Protein AF-A0A939UN28-F1 (afdb_monomer_lite)

Sequence (131 aa):
MAGTIFKRMLNIFKSSKRTSPESLKAAQESMLNIINAFATLDQKAKNLSEKFPTQEAQIHAAFEAVKKIEPSVSARAGKFEQALQLQITKTSSCIDKLLVTGDGKALDEDLKLLERYIRVRAKADTEEGDE

Foldseek 3Di:
DVVVLVVVLVVVVPPDPDDDPVLQVVLVVLLVVLLVLLVVLLVLLVVCCPPNVVLSVLSVVLSVLSVPFDRDSDPVSVVLSVVLSVLSVQLSVLSVVCVVPVDCPSNVVSSVVNVVSSVVRSVVVVPVPDD

Structure (mmCIF, N/CA/C/O backbone):
data_AF-A0A939UN28-F1
#
_entry.id   AF-A0A939UN28-F1
#
loop_
_atom_site.group_PDB
_atom_site.id
_atom_site.type_symbol
_atom_site.label_atom_id
_atom_site.label_alt_id
_atom_site.label_comp_id
_atom_site.label_asym_id
_atom_site.label_entity_id
_atom_site.label_seq_id
_atom_site.pdbx_PDB_ins_code
_atom_site.Cartn_x
_atom_site.Cartn_y
_atom_site.Cartn_z
_atom_site.occupancy
_atom_site.B_iso_or_equiv
_atom_site.auth_seq_id
_atom_site.auth_comp_id
_atom_site.auth_asym_id
_atom_site.auth_atom_id
_atom_site.pdbx_PDB_model_num
ATOM 1 N N . MET A 1 1 ? 18.953 -5.928 8.160 1.00 43.72 1 MET A N 1
ATOM 2 C CA . MET A 1 1 ? 18.209 -6.615 7.075 1.00 43.72 1 MET A CA 1
ATOM 3 C C . MET A 1 1 ? 18.234 -5.879 5.718 1.00 43.72 1 MET A C 1
ATOM 5 O O . MET A 1 1 ? 17.530 -6.296 4.813 1.00 43.72 1 MET A O 1
ATOM 9 N N . ALA A 1 2 ? 19.087 -4.863 5.504 1.00 41.56 2 ALA A N 1
ATOM 10 C CA . ALA A 1 2 ? 19.201 -4.157 4.213 1.00 41.56 2 ALA A CA 1
ATOM 11 C C . ALA A 1 2 ? 20.019 -4.910 3.133 1.00 41.56 2 ALA A C 1
ATOM 13 O O . ALA A 1 2 ? 19.917 -4.612 1.946 1.00 41.56 2 ALA A O 1
ATOM 14 N N . GLY A 1 3 ? 20.821 -5.910 3.525 1.00 36.16 3 GLY A N 1
ATOM 15 C CA . GLY A 1 3 ? 21.761 -6.593 2.624 1.00 36.16 3 GLY A CA 1
ATOM 16 C C . GLY A 1 3 ? 21.126 -7.529 1.589 1.00 36.16 3 GLY A C 1
ATOM 17 O O . GLY A 1 3 ? 21.737 -7.800 0.558 1.00 36.16 3 GLY A O 1
ATOM 18 N N . THR A 1 4 ? 19.906 -8.015 1.826 1.00 49.25 4 THR A N 1
ATOM 19 C CA . THR A 1 4 ? 19.246 -8.987 0.934 1.00 49.25 4 THR A CA 1
ATOM 20 C C . THR A 1 4 ? 18.629 -8.315 -0.294 1.00 49.25 4 THR A C 1
ATOM 22 O O . THR A 1 4 ? 18.662 -8.878 -1.386 1.00 49.25 4 THR A O 1
ATOM 25 N N . ILE A 1 5 ? 18.140 -7.081 -0.131 1.00 50.09 5 ILE A N 1
ATOM 26 C CA . ILE A 1 5 ? 17.546 -6.265 -1.202 1.00 50.09 5 ILE A CA 1
ATOM 27 C C . ILE A 1 5 ? 18.635 -5.836 -2.196 1.00 50.09 5 ILE A C 1
ATOM 29 O O . ILE A 1 5 ? 18.485 -6.012 -3.403 1.00 50.09 5 ILE A O 1
ATOM 33 N N . PHE A 1 6 ? 19.788 -5.387 -1.686 1.00 47.53 6 PHE A N 1
ATOM 34 C CA . PHE A 1 6 ? 20.927 -4.975 -2.513 1.00 47.53 6 PHE A CA 1
ATOM 35 C C . PHE A 1 6 ? 21.520 -6.138 -3.329 1.00 47.53 6 PHE A C 1
ATOM 37 O O . PHE A 1 6 ? 21.897 -5.972 -4.488 1.00 47.53 6 PHE A O 1
ATOM 44 N N . LYS A 1 7 ? 21.547 -7.352 -2.756 1.00 49.34 7 LYS A N 1
ATOM 45 C CA . LYS A 1 7 ? 22.025 -8.559 -3.453 1.00 49.34 7 LYS A CA 1
ATOM 46 C C . LYS A 1 7 ? 21.115 -8.992 -4.605 1.00 49.34 7 LYS A C 1
ATOM 48 O O . LYS A 1 7 ? 21.632 -9.447 -5.621 1.00 49.34 7 LYS A O 1
ATOM 53 N N . ARG A 1 8 ? 19.790 -8.841 -4.475 1.00 54.53 8 ARG A N 1
ATOM 54 C CA . ARG A 1 8 ? 18.853 -9.113 -5.581 1.00 54.53 8 ARG A CA 1
ATOM 55 C C . ARG A 1 8 ? 18.985 -8.089 -6.704 1.00 54.53 8 ARG A C 1
ATOM 57 O O . ARG A 1 8 ? 19.053 -8.483 -7.863 1.00 54.53 8 ARG A O 1
ATOM 64 N N . MET A 1 9 ? 19.149 -6.808 -6.364 1.00 48.34 9 MET A N 1
ATOM 65 C CA . MET A 1 9 ? 19.356 -5.745 -7.356 1.00 48.34 9 MET A CA 1
ATOM 66 C C . MET A 1 9 ? 20.590 -5.968 -8.238 1.00 48.34 9 MET A C 1
ATOM 68 O O . MET A 1 9 ? 20.551 -5.684 -9.434 1.00 48.34 9 MET A O 1
ATOM 72 N N . LEU A 1 10 ? 21.671 -6.524 -7.682 1.00 53.66 10 LEU A N 1
ATOM 73 C CA . LEU A 1 10 ? 22.886 -6.795 -8.454 1.00 53.66 10 LEU A CA 1
ATOM 74 C C . LEU A 1 10 ? 22.703 -7.906 -9.505 1.00 53.66 10 LEU A C 1
ATOM 76 O O . LEU A 1 10 ? 23.393 -7.900 -10.524 1.00 53.66 10 LEU A O 1
ATOM 80 N N . ASN A 1 11 ? 21.780 -8.848 -9.279 1.00 52.50 11 ASN A N 1
ATOM 81 C CA . ASN A 1 11 ? 21.505 -9.930 -10.229 1.00 52.50 11 ASN A CA 1
ATOM 82 C C . ASN A 1 11 ? 20.674 -9.458 -11.431 1.00 52.50 11 ASN A C 1
ATOM 84 O O . ASN A 1 11 ? 20.914 -9.929 -12.540 1.00 52.50 11 ASN A O 1
ATOM 88 N N . ILE A 1 12 ? 19.787 -8.475 -11.246 1.00 52.66 12 ILE A N 1
ATOM 89 C CA . ILE A 1 12 ? 19.009 -7.848 -12.333 1.00 52.66 12 ILE A CA 1
ATOM 90 C C . ILE A 1 12 ? 19.934 -7.084 -13.300 1.00 52.66 12 ILE A C 1
ATOM 92 O O . ILE A 1 12 ? 19.708 -7.051 -14.508 1.00 52.66 12 ILE A O 1
ATOM 96 N N . PHE A 1 13 ? 21.051 -6.546 -12.794 1.00 49.81 13 PHE A N 1
ATOM 97 C CA . PHE A 1 13 ? 22.055 -5.847 -13.605 1.00 49.81 13 PHE A CA 1
ATOM 98 C C . PHE A 1 13 ? 22.711 -6.738 -14.676 1.00 49.81 13 PHE A C 1
ATOM 100 O O . PHE A 1 13 ? 23.265 -6.225 -15.646 1.00 49.81 13 PHE A O 1
ATOM 107 N N . LYS A 1 14 ? 22.663 -8.069 -14.517 1.00 48.38 14 LYS A N 1
ATOM 108 C CA . LYS A 1 14 ? 23.290 -9.017 -15.450 1.00 48.38 14 LYS A CA 1
ATOM 109 C C . LYS A 1 14 ? 22.370 -9.491 -16.579 1.00 48.38 14 LYS A C 1
ATOM 111 O O . LYS A 1 14 ? 22.892 -10.036 -17.549 1.00 48.38 14 LYS A O 1
ATOM 116 N N . SER A 1 15 ? 21.050 -9.302 -16.489 1.00 46.47 15 SER A N 1
ATOM 117 C CA . SER A 1 15 ? 20.100 -9.902 -17.442 1.00 46.47 15 SER A CA 1
ATOM 118 C C . SER A 1 15 ? 19.559 -8.955 -18.519 1.00 46.47 15 SER A C 1
ATOM 120 O O . SER A 1 15 ? 19.114 -9.440 -19.556 1.00 46.47 15 SER A O 1
ATOM 122 N N . SER A 1 16 ? 19.625 -7.628 -18.359 1.00 45.66 16 SER A N 1
ATOM 123 C CA . SER A 1 16 ? 18.924 -6.728 -19.288 1.00 45.66 16 SER A CA 1
ATOM 124 C C . SER A 1 16 ? 19.836 -6.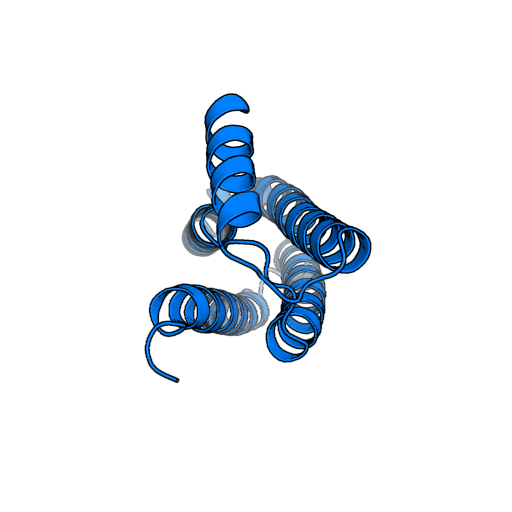062 -20.326 1.00 45.66 16 SER A C 1
ATOM 126 O O . SER A 1 16 ? 20.512 -5.070 -20.062 1.00 45.66 16 SER A O 1
ATOM 128 N N . LYS A 1 17 ? 19.813 -6.584 -21.558 1.00 48.91 17 LYS A N 1
ATOM 129 C CA . LYS A 1 17 ? 20.541 -6.055 -22.730 1.00 48.91 17 LYS A CA 1
ATOM 130 C C . LYS A 1 17 ? 19.964 -4.753 -23.325 1.00 48.91 17 LYS A C 1
ATOM 132 O O . LYS A 1 17 ? 20.464 -4.319 -24.361 1.00 48.91 17 LYS A O 1
ATOM 137 N N . ARG A 1 18 ? 18.930 -4.121 -22.744 1.00 52.59 18 ARG A N 1
ATOM 138 C CA . ARG A 1 18 ? 18.253 -2.957 -23.373 1.00 52.59 18 ARG A CA 1
ATOM 139 C C . ARG A 1 18 ? 17.737 -1.840 -22.455 1.00 52.59 18 ARG A C 1
ATOM 141 O O . ARG A 1 18 ? 17.176 -0.882 -22.976 1.00 52.59 18 ARG A O 1
ATOM 148 N N . THR A 1 19 ? 17.940 -1.890 -21.140 1.00 59.16 19 THR A N 1
ATOM 149 C CA . THR A 1 19 ? 17.517 -0.789 -20.250 1.00 59.16 19 THR A CA 1
ATOM 150 C C . THR A 1 19 ? 18.649 0.158 -19.903 1.00 59.16 19 THR A C 1
ATOM 152 O O . THR A 1 19 ? 19.716 -0.280 -19.475 1.00 59.16 19 THR A O 1
ATOM 155 N N . SER A 1 20 ? 18.407 1.465 -20.036 1.00 75.44 20 SER A N 1
ATOM 156 C CA . SER A 1 20 ? 19.369 2.468 -19.583 1.00 75.44 20 SER A CA 1
ATOM 157 C C . SER A 1 20 ? 19.502 2.417 -18.051 1.00 75.44 20 SER A C 1
ATOM 159 O O . SER A 1 20 ? 18.501 2.190 -17.359 1.00 75.44 20 SER A O 1
ATOM 161 N N . PRO A 1 21 ? 20.697 2.671 -17.493 1.00 79.62 21 PRO A N 1
ATOM 162 C CA . PRO A 1 21 ? 20.891 2.764 -16.044 1.00 79.62 21 PRO A CA 1
ATOM 163 C C . PRO A 1 21 ? 19.935 3.758 -15.366 1.00 79.62 21 PRO A C 1
ATOM 165 O O . PRO A 1 21 ? 19.494 3.528 -14.244 1.00 79.62 21 PRO A O 1
ATOM 168 N N . GLU A 1 22 ? 19.571 4.836 -16.066 1.00 82.94 22 GLU A N 1
ATOM 169 C CA . GLU A 1 22 ? 18.632 5.853 -15.581 1.00 82.94 22 GLU A CA 1
ATOM 170 C C . GLU A 1 22 ? 17.208 5.311 -15.421 1.00 82.94 22 GLU A C 1
ATOM 172 O O . GLU A 1 22 ? 16.573 5.558 -14.399 1.00 82.94 22 GLU A O 1
ATOM 177 N N . SER A 1 23 ? 16.720 4.522 -16.386 1.00 82.31 23 SER A N 1
ATOM 178 C CA . SER A 1 23 ? 15.382 3.916 -16.310 1.00 82.31 23 SER A CA 1
ATOM 179 C C . SER A 1 23 ? 15.261 2.920 -15.152 1.00 82.31 23 SER A C 1
ATOM 181 O O . SER A 1 23 ? 14.260 2.918 -14.437 1.00 82.31 23 SER A O 1
ATOM 183 N N . LEU A 1 24 ? 16.313 2.130 -14.909 1.00 84.50 24 LEU A N 1
ATOM 184 C CA . LEU A 1 24 ? 16.386 1.220 -13.764 1.00 84.50 24 LEU A CA 1
ATOM 185 C C . LEU A 1 24 ? 16.390 1.990 -12.445 1.00 84.50 24 LEU A C 1
ATOM 187 O O . LEU A 1 24 ? 15.664 1.626 -11.523 1.00 84.50 24 LEU A O 1
ATOM 191 N N . LYS A 1 25 ? 17.168 3.074 -12.361 1.00 87.12 25 LYS A N 1
ATOM 192 C CA . LYS A 1 25 ? 17.204 3.928 -11.171 1.00 87.12 25 LYS A CA 1
ATOM 193 C C . LYS A 1 25 ? 15.832 4.543 -10.879 1.00 87.12 25 LYS A C 1
ATOM 195 O O . LYS A 1 25 ? 15.377 4.480 -9.743 1.00 87.12 25 LYS A O 1
ATOM 200 N N . ALA A 1 26 ? 15.147 5.056 -11.900 1.00 88.38 26 ALA A N 1
ATOM 201 C CA . ALA A 1 26 ? 13.807 5.619 -11.749 1.00 88.38 26 ALA A CA 1
ATOM 202 C C . ALA A 1 26 ? 12.788 4.575 -11.253 1.00 88.38 26 ALA A C 1
ATOM 204 O O . ALA A 1 26 ? 12.005 4.864 -10.349 1.00 88.38 26 ALA A O 1
ATOM 205 N N . ALA A 1 27 ? 12.829 3.347 -11.782 1.00 87.62 27 ALA A N 1
ATOM 206 C CA . ALA A 1 27 ? 11.981 2.255 -11.301 1.00 87.62 27 ALA A CA 1
ATOM 207 C C . ALA A 1 27 ? 12.275 1.899 -9.831 1.00 87.62 27 ALA A C 1
ATOM 209 O O . ALA A 1 27 ? 11.358 1.689 -9.038 1.00 87.62 27 ALA A O 1
ATOM 210 N N . GLN A 1 28 ? 13.552 1.871 -9.437 1.00 88.75 28 GLN A N 1
ATOM 211 C CA . GLN A 1 28 ? 13.946 1.622 -8.046 1.00 88.75 28 GLN A CA 1
ATOM 212 C C . GLN A 1 28 ? 13.449 2.718 -7.099 1.00 88.75 28 GLN A C 1
ATOM 214 O O . GLN A 1 28 ? 12.919 2.410 -6.032 1.00 88.75 28 GLN A O 1
ATOM 219 N N . GLU A 1 29 ? 13.601 3.985 -7.486 1.00 90.00 29 GLU A N 1
ATOM 220 C CA . GLU A 1 29 ? 13.115 5.130 -6.711 1.00 90.00 29 GLU A CA 1
ATOM 221 C C . GLU A 1 29 ? 11.589 5.108 -6.577 1.00 90.00 29 GLU A C 1
ATOM 223 O O . GLU A 1 29 ? 11.064 5.303 -5.480 1.00 90.00 29 GLU A O 1
ATOM 228 N N . SER A 1 30 ? 10.877 4.798 -7.663 1.00 90.81 30 SER A N 1
ATOM 229 C CA . SER A 1 30 ? 9.421 4.635 -7.661 1.00 90.81 30 SER A CA 1
ATOM 230 C C . SER A 1 30 ? 8.976 3.553 -6.672 1.00 90.81 30 SER A C 1
ATOM 232 O O . SER A 1 30 ? 8.164 3.813 -5.778 1.00 90.81 30 SER A O 1
ATOM 234 N N . MET A 1 31 ? 9.586 2.366 -6.734 1.00 91.50 31 MET A N 1
ATOM 235 C CA . MET A 1 31 ? 9.255 1.275 -5.819 1.00 91.50 31 MET A CA 1
ATOM 236 C C . MET A 1 31 ? 9.594 1.613 -4.358 1.00 91.50 31 MET A C 1
ATOM 238 O O . MET A 1 31 ? 8.824 1.299 -3.448 1.00 91.50 31 MET A O 1
ATOM 242 N N . LEU A 1 32 ? 10.713 2.301 -4.114 1.00 91.50 32 LEU A N 1
ATOM 243 C CA . LEU A 1 32 ? 11.081 2.760 -2.774 1.00 91.50 32 LEU A CA 1
ATOM 244 C C . LEU A 1 32 ? 10.054 3.755 -2.216 1.00 91.50 32 LEU A C 1
ATOM 246 O O . LEU A 1 32 ? 9.681 3.664 -1.045 1.00 91.50 32 LEU A O 1
ATOM 250 N N . ASN A 1 33 ? 9.550 4.665 -3.050 1.00 93.12 33 ASN A N 1
ATOM 251 C CA . ASN A 1 33 ? 8.508 5.611 -2.658 1.00 93.12 33 ASN A CA 1
ATOM 252 C C . ASN A 1 33 ? 7.203 4.901 -2.278 1.00 93.12 33 ASN A C 1
ATOM 254 O O . ASN A 1 33 ? 6.578 5.273 -1.284 1.00 93.12 33 ASN A O 1
ATOM 258 N N . ILE A 1 34 ? 6.821 3.849 -3.005 1.00 93.25 34 ILE A N 1
ATOM 259 C CA . ILE A 1 34 ? 5.658 3.016 -2.668 1.00 93.25 34 ILE A CA 1
ATOM 260 C C . ILE A 1 34 ? 5.860 2.316 -1.323 1.00 93.25 34 ILE A C 1
ATOM 262 O O . ILE A 1 34 ? 4.967 2.353 -0.476 1.00 93.25 34 ILE A O 1
ATOM 266 N N . ILE A 1 35 ? 7.034 1.716 -1.098 1.00 92.62 35 ILE A N 1
ATOM 267 C CA . ILE A 1 35 ? 7.369 1.056 0.174 1.00 92.62 35 ILE A CA 1
ATOM 268 C C . ILE A 1 35 ? 7.278 2.052 1.334 1.00 92.62 35 ILE A C 1
ATOM 270 O O . ILE A 1 35 ? 6.675 1.740 2.360 1.00 92.62 35 ILE A O 1
ATOM 274 N N . ASN A 1 36 ? 7.823 3.259 1.167 1.00 91.62 36 ASN A N 1
ATOM 275 C CA . ASN A 1 36 ? 7.762 4.307 2.185 1.00 91.62 36 ASN A CA 1
ATOM 276 C C . ASN A 1 36 ? 6.320 4.769 2.446 1.00 91.62 36 ASN A C 1
ATOM 278 O O . ASN A 1 36 ? 5.924 4.909 3.602 1.00 91.62 36 ASN A O 1
ATOM 282 N N . ALA A 1 37 ? 5.514 4.947 1.395 1.00 93.62 37 ALA A N 1
ATOM 283 C CA . ALA A 1 37 ? 4.107 5.320 1.527 1.00 93.62 37 ALA A CA 1
ATOM 284 C C . ALA A 1 37 ? 3.300 4.250 2.285 1.00 93.62 37 ALA A C 1
ATOM 286 O O . ALA A 1 37 ? 2.505 4.585 3.166 1.00 93.62 37 ALA A O 1
ATOM 287 N N . PHE A 1 38 ? 3.546 2.966 2.005 1.00 94.50 38 PHE A N 1
ATOM 288 C CA . PHE A 1 38 ? 2.951 1.869 2.768 1.00 94.50 38 PHE A CA 1
ATOM 289 C C . PHE A 1 38 ? 3.436 1.820 4.211 1.00 94.50 38 PHE A C 1
ATOM 291 O O . PHE A 1 38 ? 2.623 1.583 5.095 1.00 94.50 38 PHE A O 1
ATOM 298 N N . ALA A 1 39 ? 4.720 2.067 4.475 1.00 92.19 39 ALA A N 1
ATOM 299 C CA . ALA A 1 39 ? 5.227 2.106 5.843 1.00 92.19 39 ALA A CA 1
ATOM 300 C C . ALA A 1 39 ? 4.512 3.192 6.664 1.00 92.19 39 ALA A C 1
ATOM 302 O O . ALA A 1 39 ? 4.129 2.953 7.806 1.00 92.19 39 ALA A O 1
ATOM 303 N N . THR A 1 40 ? 4.266 4.369 6.079 1.00 94.44 40 THR A N 1
ATOM 304 C CA . THR A 1 40 ? 3.455 5.411 6.723 1.00 94.44 40 THR A CA 1
ATOM 305 C C . THR A 1 40 ? 2.008 4.962 6.939 1.00 94.44 40 THR A C 1
ATOM 307 O O . THR A 1 40 ? 1.460 5.193 8.018 1.00 94.44 40 THR A O 1
ATOM 310 N N . LEU A 1 41 ? 1.392 4.305 5.948 1.00 94.19 41 LEU A N 1
ATOM 311 C CA . LEU A 1 41 ? 0.033 3.768 6.065 1.00 94.19 41 LEU A CA 1
ATOM 312 C C . LEU A 1 41 ? -0.076 2.715 7.181 1.00 94.19 41 LEU A C 1
ATOM 314 O O . LEU A 1 41 ? -1.002 2.779 7.982 1.00 94.19 41 LEU A O 1
ATOM 318 N N . ASP A 1 42 ? 0.883 1.795 7.265 1.00 93.56 42 ASP A N 1
ATOM 319 C CA . ASP A 1 42 ? 0.970 0.738 8.280 1.00 93.56 42 ASP A CA 1
ATOM 320 C C . ASP A 1 42 ? 1.119 1.324 9.689 1.00 93.56 42 ASP A C 1
ATOM 322 O O . ASP A 1 42 ? 0.365 0.972 10.594 1.00 93.56 42 ASP A O 1
ATOM 326 N N . GLN A 1 43 ? 2.002 2.313 9.877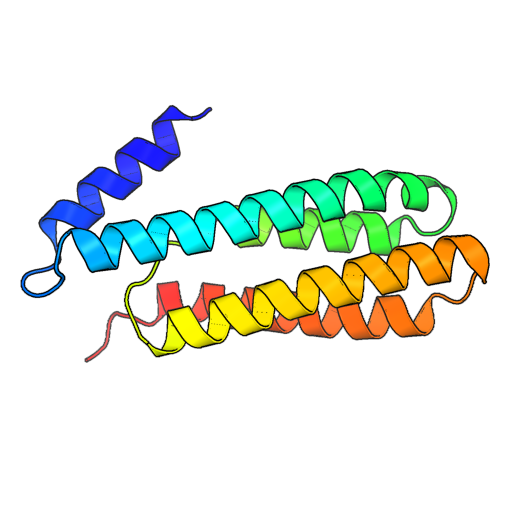 1.00 91.38 43 GLN A N 1
ATOM 327 C CA . GLN A 1 43 ? 2.110 3.003 11.169 1.00 91.38 43 GLN A CA 1
ATOM 328 C C . GLN A 1 43 ? 0.804 3.691 11.565 1.00 91.38 43 GLN A C 1
ATOM 330 O O . GLN A 1 43 ? 0.413 3.647 12.728 1.00 91.38 43 GLN A O 1
ATOM 335 N N . LYS A 1 44 ? 0.114 4.306 10.604 1.00 92.38 44 LYS A N 1
ATOM 336 C CA . LYS A 1 44 ? -1.181 4.941 10.848 1.00 92.38 44 LYS A CA 1
ATOM 337 C C . LYS A 1 44 ? -2.256 3.917 11.214 1.00 92.38 44 LYS A C 1
ATOM 339 O O . LYS A 1 44 ? -3.066 4.175 12.103 1.00 92.38 44 LYS A O 1
ATOM 344 N N . ALA A 1 45 ? -2.239 2.757 10.562 1.00 93.75 45 ALA A N 1
ATOM 345 C CA . ALA A 1 45 ? -3.165 1.663 10.812 1.00 93.75 45 ALA A CA 1
ATOM 346 C C . ALA A 1 45 ? -3.033 1.081 12.224 1.00 93.75 45 ALA A C 1
ATOM 348 O O . ALA A 1 45 ? -4.013 0.571 12.746 1.00 93.75 45 ALA A O 1
ATOM 349 N N . LYS A 1 46 ? -1.893 1.234 12.908 1.00 92.44 46 LYS A N 1
ATOM 350 C CA . LYS A 1 46 ? -1.762 0.811 14.317 1.00 92.44 46 LYS A CA 1
ATOM 351 C C . LYS A 1 46 ? -2.769 1.481 15.249 1.00 92.44 46 LYS A C 1
ATOM 353 O O . LYS A 1 46 ? -3.190 0.870 16.228 1.00 92.44 46 LYS A O 1
ATOM 358 N N . ASN A 1 47 ? -3.222 2.690 14.914 1.00 90.31 47 ASN A N 1
ATOM 359 C CA . ASN A 1 47 ? -4.279 3.386 15.656 1.00 90.31 47 ASN A CA 1
ATOM 360 C C . ASN A 1 47 ? -5.660 2.719 15.500 1.00 90.31 47 ASN A C 1
ATOM 362 O O . ASN A 1 47 ? -6.597 3.068 16.213 1.00 90.31 47 ASN A O 1
ATOM 366 N N . LEU A 1 48 ? -5.798 1.773 14.568 1.00 90.12 48 LEU A N 1
ATOM 367 C CA . LEU A 1 48 ? -7.000 0.973 14.352 1.00 90.12 48 LEU A CA 1
ATOM 368 C C . LEU A 1 48 ? -7.029 -0.305 15.200 1.00 90.12 48 LEU A C 1
ATOM 370 O O . LEU A 1 48 ? -8.095 -0.899 15.318 1.00 90.12 48 LEU A O 1
ATOM 374 N N . SER A 1 49 ? -5.908 -0.717 15.799 1.00 85.56 49 SER A N 1
ATOM 375 C CA . SER A 1 49 ? -5.731 -2.036 16.435 1.00 85.56 49 SER A CA 1
ATOM 376 C C . SER A 1 49 ? -6.814 -2.417 17.455 1.00 85.56 49 SER A C 1
ATOM 378 O O . SER A 1 49 ? -7.229 -3.572 17.493 1.00 85.56 49 SER A O 1
ATOM 380 N N . GLU A 1 50 ? -7.331 -1.469 18.241 1.00 84.88 50 GLU A N 1
ATOM 381 C CA . GLU A 1 50 ? -8.368 -1.759 19.244 1.00 84.88 50 GLU A CA 1
ATOM 382 C C . GLU A 1 50 ? -9.779 -1.912 18.655 1.00 84.88 50 GLU A C 1
ATOM 384 O O . GLU A 1 50 ? -10.556 -2.748 19.113 1.00 84.88 50 GLU A O 1
ATOM 389 N N . LYS A 1 51 ? -10.141 -1.092 17.659 1.00 87.25 51 LYS A N 1
ATOM 390 C CA . LYS A 1 51 ? -11.527 -0.990 17.154 1.00 87.25 51 LYS A CA 1
ATOM 391 C C . LYS A 1 51 ? -11.745 -1.685 15.813 1.00 87.25 51 LYS A C 1
ATOM 393 O O . LYS A 1 51 ? -12.852 -2.126 15.523 1.00 87.25 51 LYS A O 1
ATOM 398 N N . PHE A 1 52 ? -10.697 -1.776 15.004 1.00 91.50 52 PHE A N 1
ATOM 399 C CA . PHE A 1 52 ? -10.716 -2.282 13.634 1.00 91.50 52 PHE A CA 1
ATOM 400 C C . PHE A 1 52 ? -9.476 -3.164 13.363 1.00 91.50 52 PHE A C 1
ATOM 402 O O . PHE A 1 52 ? -8.705 -2.892 12.438 1.00 91.50 52 PHE A O 1
ATOM 409 N N . PRO A 1 53 ? -9.257 -4.233 14.160 1.00 92.75 53 PRO A N 1
ATOM 410 C CA . PRO A 1 53 ? -8.067 -5.086 14.052 1.00 92.75 53 PRO A CA 1
ATOM 411 C C . PRO A 1 53 ? -7.971 -5.808 12.702 1.00 92.75 53 PRO A C 1
ATOM 413 O O . PRO A 1 53 ? -6.883 -6.072 12.203 1.00 92.75 53 PRO A O 1
ATOM 416 N N . THR A 1 54 ? -9.110 -6.108 12.071 1.00 93.38 54 THR A N 1
ATOM 417 C CA . THR A 1 54 ? -9.130 -6.766 10.757 1.00 93.38 54 THR A CA 1
ATOM 418 C C . THR A 1 54 ? -8.532 -5.864 9.678 1.00 93.38 54 THR A C 1
ATOM 420 O O . THR A 1 54 ? -7.735 -6.322 8.863 1.00 93.38 54 THR A O 1
ATOM 423 N N . GLN A 1 55 ? -8.891 -4.580 9.680 1.00 94.06 55 GLN A N 1
ATOM 424 C CA . GLN A 1 55 ? -8.383 -3.597 8.728 1.00 94.06 55 GLN A CA 1
ATOM 425 C C . GLN A 1 55 ? -6.890 -3.327 8.952 1.00 94.06 55 GLN A C 1
ATOM 427 O O . GLN A 1 55 ? -6.137 -3.230 7.985 1.00 94.06 55 GLN A O 1
ATOM 432 N N . GLU A 1 56 ? -6.447 -3.270 10.211 1.00 94.69 56 GLU A N 1
ATOM 433 C CA . GLU A 1 56 ? -5.025 -3.163 10.564 1.00 94.69 56 GLU A CA 1
ATOM 434 C C . GLU A 1 56 ? -4.218 -4.349 10.018 1.00 94.69 56 GLU A C 1
ATOM 436 O O . GLU A 1 56 ? -3.267 -4.149 9.259 1.00 94.69 56 GLU A O 1
ATOM 441 N N . ALA A 1 57 ? -4.670 -5.579 10.274 1.00 94.06 57 ALA A N 1
ATOM 442 C CA . ALA A 1 57 ? -4.032 -6.784 9.751 1.00 94.06 57 ALA A CA 1
ATOM 443 C C . ALA A 1 57 ? -3.997 -6.829 8.210 1.00 94.06 57 ALA A C 1
ATOM 445 O O . ALA A 1 57 ? -3.004 -7.264 7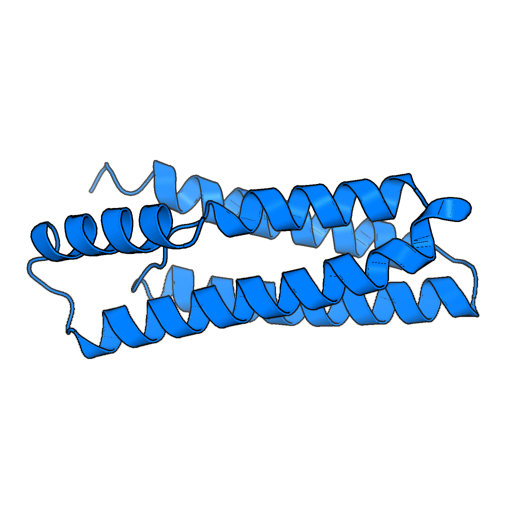.623 1.00 94.06 57 ALA A O 1
ATOM 446 N N . GLN A 1 58 ? -5.055 -6.364 7.533 1.00 95.00 58 GLN A N 1
ATOM 447 C CA . GLN A 1 58 ? -5.099 -6.286 6.067 1.00 95.00 58 GLN A CA 1
ATOM 448 C C . GLN A 1 58 ? -4.077 -5.292 5.505 1.00 95.00 58 GLN A C 1
ATOM 450 O O . GLN A 1 58 ? -3.387 -5.608 4.534 1.00 95.00 58 GLN A O 1
ATOM 455 N N . ILE A 1 59 ? -3.949 -4.113 6.120 1.00 95.44 59 ILE A N 1
ATOM 456 C CA . ILE A 1 59 ? -2.953 -3.106 5.726 1.00 95.44 59 ILE A CA 1
ATOM 457 C C . ILE A 1 59 ? -1.541 -3.651 5.937 1.00 95.44 59 ILE A C 1
ATOM 459 O O . ILE A 1 59 ? -0.691 -3.521 5.051 1.00 95.44 59 ILE A O 1
ATOM 463 N N . HIS A 1 60 ? -1.309 -4.321 7.065 1.00 95.00 60 HIS A N 1
ATOM 464 C CA . HIS A 1 60 ? -0.021 -4.932 7.355 1.00 95.00 60 HIS A CA 1
ATOM 465 C C . HIS A 1 60 ? 0.341 -6.019 6.331 1.00 95.00 60 HIS A C 1
ATOM 467 O O . HIS A 1 60 ? 1.431 -6.018 5.755 1.00 95.00 60 HIS A O 1
ATOM 473 N N . ALA A 1 61 ? -0.601 -6.913 6.014 1.00 94.12 61 ALA A N 1
ATOM 474 C CA . ALA A 1 61 ? -0.407 -7.943 4.994 1.00 94.12 61 ALA A CA 1
ATOM 475 C C . ALA A 1 61 ? -0.135 -7.344 3.601 1.00 94.12 61 ALA A C 1
ATOM 477 O O . ALA A 1 61 ? 0.725 -7.840 2.866 1.00 94.12 61 ALA A O 1
ATOM 478 N N . ALA A 1 62 ? -0.827 -6.255 3.250 1.00 93.62 62 ALA A N 1
ATOM 479 C CA . ALA A 1 62 ? -0.589 -5.506 2.021 1.00 93.62 62 ALA A CA 1
ATOM 480 C C . ALA A 1 62 ? 0.841 -4.937 1.969 1.00 93.62 62 ALA A C 1
ATOM 482 O O . ALA A 1 62 ? 1.527 -5.089 0.955 1.00 93.62 62 ALA A O 1
ATOM 483 N N . PHE A 1 63 ? 1.334 -4.364 3.071 1.00 93.56 63 PHE A N 1
ATOM 484 C CA . PHE A 1 63 ? 2.714 -3.886 3.165 1.00 93.56 63 PHE A CA 1
ATOM 485 C C . PHE A 1 63 ? 3.740 -5.019 2.999 1.00 93.56 63 PHE A C 1
ATOM 487 O O . PHE A 1 63 ? 4.692 -4.891 2.222 1.00 93.56 63 PHE A O 1
ATOM 494 N N . GLU A 1 64 ? 3.533 -6.159 3.664 1.00 92.25 64 GLU A N 1
ATOM 495 C CA . GLU A 1 64 ? 4.402 -7.336 3.526 1.00 92.25 64 GLU A CA 1
ATOM 496 C C . GLU A 1 64 ? 4.448 -7.881 2.094 1.00 92.25 64 GLU A C 1
ATOM 498 O O . GLU A 1 64 ? 5.496 -8.348 1.637 1.00 92.25 64 GLU A O 1
ATOM 503 N N . ALA A 1 65 ? 3.331 -7.820 1.369 1.00 90.88 65 ALA A N 1
ATOM 504 C CA . ALA A 1 65 ? 3.268 -8.226 -0.029 1.00 90.88 65 ALA A CA 1
ATOM 505 C C . ALA A 1 65 ? 4.008 -7.241 -0.949 1.00 90.88 65 ALA A C 1
ATOM 507 O O . ALA A 1 65 ? 4.771 -7.669 -1.814 1.00 90.88 65 ALA A O 1
ATOM 508 N N . VAL A 1 66 ? 3.861 -5.933 -0.729 1.00 90.56 66 VAL A N 1
ATOM 509 C CA . VAL 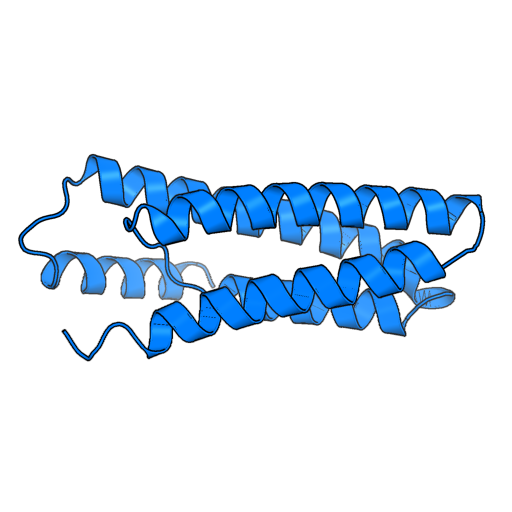A 1 66 ? 4.512 -4.893 -1.545 1.00 90.56 66 VAL A CA 1
ATOM 510 C C . VAL A 1 66 ? 6.029 -4.939 -1.453 1.00 90.56 66 VAL A C 1
ATOM 512 O O . VAL A 1 66 ? 6.702 -4.781 -2.466 1.00 90.56 66 VAL A O 1
ATOM 515 N N . LYS A 1 67 ? 6.592 -5.242 -0.279 1.00 88.88 67 LYS A N 1
ATOM 516 C CA . LYS A 1 67 ? 8.049 -5.402 -0.114 1.00 88.88 67 LYS A CA 1
ATOM 517 C C . LYS A 1 67 ? 8.658 -6.522 -0.967 1.00 88.88 67 LYS A C 1
ATOM 519 O O . LYS A 1 67 ? 9.880 -6.590 -1.084 1.00 88.88 67 LYS A O 1
ATOM 524 N N . LYS A 1 68 ? 7.834 -7.428 -1.500 1.00 89.19 68 LYS A N 1
ATOM 525 C CA . LYS A 1 68 ? 8.272 -8.559 -2.330 1.00 89.19 68 LYS A CA 1
ATOM 526 C C . LYS A 1 68 ? 8.236 -8.249 -3.828 1.00 89.19 68 LYS A C 1
ATOM 528 O O . LYS A 1 68 ? 8.778 -9.048 -4.582 1.00 89.19 68 LYS A O 1
ATOM 533 N N . ILE A 1 69 ? 7.609 -7.141 -4.233 1.00 87.12 69 ILE A N 1
ATOM 534 C CA . ILE A 1 69 ? 7.509 -6.709 -5.633 1.00 87.12 69 ILE A CA 1
ATOM 535 C C . ILE A 1 69 ? 8.867 -6.172 -6.086 1.00 87.12 69 ILE A C 1
ATOM 537 O O . ILE A 1 69 ? 9.488 -5.370 -5.379 1.00 87.12 69 ILE A O 1
ATOM 541 N N . GLU A 1 70 ? 9.324 -6.606 -7.259 1.00 85.88 70 GLU A N 1
ATOM 542 C CA . GLU A 1 70 ? 10.590 -6.135 -7.821 1.00 85.88 70 GLU A CA 1
ATOM 543 C C . GLU A 1 70 ? 10.372 -4.878 -8.683 1.00 85.88 70 GLU A C 1
ATOM 545 O O . GLU A 1 70 ? 9.358 -4.769 -9.379 1.00 85.88 70 GLU A O 1
ATOM 550 N N . PRO A 1 71 ? 11.291 -3.893 -8.653 1.00 85.69 71 PRO A N 1
ATOM 551 C CA . PRO A 1 71 ? 11.198 -2.728 -9.526 1.00 85.69 71 PRO A CA 1
ATOM 552 C C . PRO A 1 71 ? 11.184 -3.145 -10.998 1.00 85.69 71 PRO A C 1
ATOM 554 O O . PRO A 1 71 ? 12.041 -3.915 -11.428 1.00 85.69 71 PRO A O 1
ATOM 557 N N . SER A 1 72 ? 10.260 -2.589 -11.783 1.00 85.00 72 SER A N 1
ATOM 558 C CA . SER A 1 72 ? 10.164 -2.859 -13.220 1.00 85.00 72 SER A CA 1
ATOM 559 C C . SER A 1 72 ? 10.212 -1.560 -14.012 1.00 85.00 72 SER A C 1
AT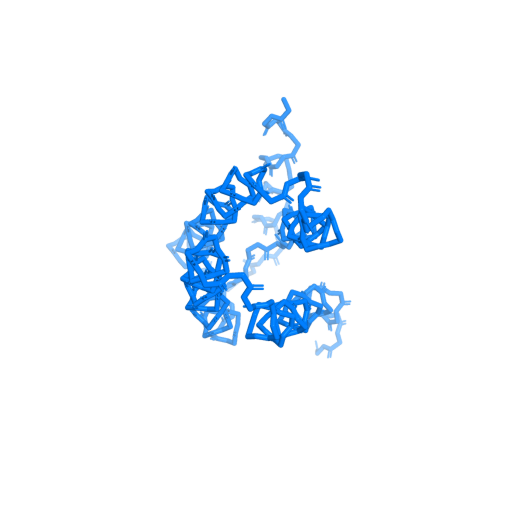OM 561 O O . SER A 1 72 ? 9.610 -0.549 -13.664 1.00 85.00 72 SER A O 1
ATOM 563 N N . VAL A 1 73 ? 10.953 -1.604 -15.111 1.00 84.69 73 VAL A N 1
ATOM 564 C CA . VAL A 1 73 ? 11.141 -0.497 -16.061 1.00 84.69 73 VAL A CA 1
ATOM 565 C C . VAL A 1 73 ? 10.068 -0.458 -17.145 1.00 84.69 73 VAL A C 1
ATOM 567 O O . VAL A 1 73 ? 10.094 0.412 -18.017 1.00 84.69 73 VAL A O 1
ATOM 570 N N . SER A 1 74 ? 9.123 -1.402 -17.125 1.00 86.06 74 SER A N 1
ATOM 571 C CA . SER A 1 74 ? 8.041 -1.424 -18.099 1.00 86.06 74 SER A CA 1
ATOM 572 C C . SER A 1 74 ? 7.116 -0.218 -17.901 1.00 86.06 74 SER A C 1
ATOM 574 O O . SER A 1 74 ? 6.761 0.164 -16.784 1.00 86.06 74 SER A O 1
ATOM 576 N N . ALA A 1 75 ? 6.649 0.377 -19.002 1.00 81.81 75 ALA A N 1
ATOM 577 C CA . ALA A 1 75 ? 5.684 1.479 -18.936 1.00 81.81 75 ALA A CA 1
ATOM 578 C C . ALA A 1 75 ? 4.376 1.064 -18.234 1.00 81.81 75 ALA A C 1
ATOM 580 O O . ALA A 1 75 ? 3.693 1.890 -17.623 1.00 81.81 75 ALA A O 1
ATOM 581 N N . ARG A 1 76 ? 4.027 -0.229 -18.313 1.00 83.44 76 ARG A N 1
ATOM 582 C CA . ARG A 1 76 ? 2.888 -0.815 -17.605 1.00 83.44 76 ARG A CA 1
ATOM 583 C C . ARG A 1 76 ? 3.111 -0.790 -16.095 1.00 83.44 76 ARG A C 1
ATOM 585 O O . ARG A 1 76 ? 2.211 -0.343 -15.389 1.00 83.44 76 ARG A O 1
ATOM 592 N N . ALA A 1 77 ? 4.289 -1.203 -15.623 1.00 84.75 77 ALA A N 1
ATOM 593 C CA . ALA A 1 77 ? 4.657 -1.124 -14.214 1.00 84.75 77 ALA A CA 1
ATOM 594 C C . ALA A 1 77 ? 4.670 0.325 -13.719 1.00 84.75 77 ALA A C 1
ATOM 596 O O . ALA A 1 77 ? 4.049 0.603 -12.704 1.00 84.75 77 ALA A O 1
ATOM 597 N N . GLY A 1 78 ? 5.236 1.269 -14.477 1.00 86.06 78 GLY A N 1
ATOM 598 C CA . GLY A 1 78 ? 5.235 2.684 -14.085 1.00 86.06 78 GLY A CA 1
ATOM 599 C C . GLY A 1 78 ? 3.826 3.272 -13.903 1.00 86.06 78 GLY A C 1
ATOM 600 O O . GLY A 1 78 ? 3.532 3.893 -12.882 1.00 86.06 78 GLY A O 1
ATOM 601 N N . LYS A 1 79 ? 2.906 3.030 -14.850 1.00 88.19 79 LYS A N 1
ATOM 602 C CA . LYS A 1 79 ? 1.493 3.450 -14.709 1.00 88.19 79 LYS A CA 1
ATOM 603 C C . LYS A 1 79 ? 0.810 2.771 -13.526 1.00 88.19 79 LYS A C 1
ATOM 605 O O . LYS A 1 79 ? -0.003 3.379 -12.833 1.00 88.19 79 LYS A O 1
ATOM 610 N N . PHE A 1 80 ? 1.127 1.498 -13.321 1.00 89.88 80 PHE A N 1
ATOM 611 C CA . PHE A 1 80 ? 0.598 0.719 -12.220 1.00 89.88 80 PHE A CA 1
ATOM 612 C C . PHE A 1 80 ? 1.058 1.278 -10.865 1.00 89.88 80 PHE A C 1
ATOM 614 O O . PHE A 1 80 ? 0.247 1.464 -9.965 1.00 89.88 80 PHE A O 1
ATOM 621 N N . GLU A 1 81 ? 2.346 1.574 -10.731 1.00 90.44 81 GLU A N 1
ATOM 622 C CA . GLU A 1 81 ? 2.977 2.116 -9.528 1.00 90.44 81 GLU A CA 1
ATOM 623 C C . GLU A 1 81 ? 2.377 3.473 -9.140 1.00 90.44 81 GLU A C 1
ATOM 625 O O . GLU A 1 81 ? 2.032 3.683 -7.977 1.00 90.44 81 GLU A O 1
ATOM 630 N N . GLN A 1 82 ? 2.109 4.339 -10.123 1.00 90.75 82 GLN A N 1
ATOM 631 C CA . GLN A 1 82 ? 1.369 5.589 -9.907 1.00 90.75 82 GLN A CA 1
ATOM 632 C C . GLN A 1 82 ? -0.059 5.343 -9.393 1.00 90.75 82 GLN A C 1
ATOM 634 O O . GLN A 1 82 ? -0.507 6.007 -8.455 1.00 90.75 82 GLN A O 1
ATOM 639 N N . ALA A 1 83 ? -0.781 4.382 -9.981 1.00 91.88 83 ALA A N 1
ATOM 640 C CA . ALA A 1 83 ? -2.133 4.034 -9.546 1.00 91.88 83 ALA A CA 1
ATOM 641 C C . ALA A 1 83 ? -2.148 3.449 -8.124 1.00 91.88 83 ALA A C 1
ATOM 643 O O . ALA A 1 83 ? -3.007 3.811 -7.318 1.00 91.88 83 ALA A O 1
ATOM 644 N N . LEU A 1 84 ? -1.173 2.594 -7.798 1.00 92.75 84 LEU A N 1
ATOM 645 C CA . LEU A 1 84 ? -0.992 2.041 -6.460 1.00 92.75 84 LEU A CA 1
ATOM 646 C C . LEU A 1 84 ? -0.699 3.153 -5.450 1.00 92.75 84 LEU A C 1
ATOM 648 O O . LEU A 1 84 ? -1.320 3.188 -4.391 1.00 92.75 84 LEU A O 1
ATOM 652 N N . GLN A 1 85 ? 0.181 4.096 -5.788 1.00 92.62 85 GLN A N 1
ATOM 653 C CA . GLN A 1 85 ? 0.508 5.213 -4.908 1.00 92.62 85 GLN A CA 1
ATOM 654 C C . GLN A 1 85 ? -0.710 6.100 -4.622 1.00 92.62 85 GLN A C 1
ATOM 656 O O . GLN A 1 85 ? -0.968 6.431 -3.465 1.00 92.62 85 GLN A O 1
ATOM 661 N N . LEU A 1 86 ? -1.515 6.405 -5.645 1.00 94.31 86 LEU A N 1
ATOM 662 C CA . LEU A 1 86 ? -2.785 7.110 -5.461 1.00 94.31 86 LEU A CA 1
ATOM 663 C C . LEU A 1 86 ? -3.748 6.323 -4.557 1.00 94.31 86 LEU A C 1
ATOM 665 O O . LEU A 1 86 ? -4.429 6.917 -3.719 1.00 94.31 86 LEU A O 1
ATOM 669 N N . GLN A 1 87 ? -3.809 4.999 -4.714 1.00 95.12 87 GLN A N 1
ATOM 670 C CA . GLN A 1 87 ? -4.668 4.158 -3.885 1.00 95.12 87 GLN A CA 1
ATOM 671 C C . GLN A 1 87 ? -4.223 4.163 -2.416 1.00 95.12 87 GLN A C 1
ATOM 673 O O . GLN A 1 87 ? -5.075 4.313 -1.546 1.00 95.12 87 GLN A O 1
ATOM 678 N N . ILE A 1 88 ? -2.917 4.107 -2.128 1.00 94.44 88 ILE A N 1
ATOM 679 C CA . ILE A 1 88 ? -2.382 4.240 -0.758 1.00 94.44 88 ILE A CA 1
ATOM 680 C C . ILE A 1 88 ? -2.841 5.558 -0.125 1.00 94.44 88 ILE A C 1
ATOM 682 O O . ILE A 1 88 ? -3.280 5.577 1.027 1.00 94.44 88 ILE A O 1
ATOM 686 N N . THR A 1 89 ? -2.774 6.666 -0.873 1.00 94.31 89 THR A N 1
ATOM 687 C CA . THR A 1 89 ? -3.235 7.974 -0.390 1.00 94.31 89 THR A CA 1
ATOM 688 C C . THR A 1 89 ? -4.726 7.959 -0.055 1.00 94.31 89 THR A C 1
ATOM 690 O O . THR A 1 89 ? -5.106 8.429 1.017 1.00 94.31 89 THR A O 1
ATOM 693 N N . LYS A 1 90 ? -5.567 7.376 -0.920 1.00 94.69 90 LYS A N 1
ATOM 694 C CA . LYS A 1 90 ? -7.014 7.246 -0.668 1.00 94.69 90 LYS A CA 1
ATOM 695 C C . LYS A 1 90 ? -7.306 6.402 0.569 1.00 94.69 90 LYS A C 1
ATOM 697 O O . LYS A 1 90 ? -8.020 6.865 1.455 1.00 94.69 90 LYS A O 1
ATOM 702 N N . THR A 1 91 ? -6.664 5.238 0.685 1.00 94.94 91 THR A N 1
ATOM 703 C CA . THR A 1 91 ? -6.792 4.368 1.859 1.00 94.94 91 THR A CA 1
ATOM 704 C C . THR A 1 91 ? -6.377 5.104 3.133 1.00 94.94 91 THR A C 1
ATOM 706 O O . THR A 1 91 ? -7.095 5.052 4.127 1.00 94.94 91 THR A O 1
ATOM 709 N N . SER A 1 92 ? -5.285 5.876 3.098 1.00 94.62 92 SER A N 1
ATOM 710 C CA . SER A 1 92 ? -4.866 6.716 4.228 1.00 94.62 92 SER A CA 1
ATOM 711 C C . SER A 1 92 ? -5.951 7.718 4.636 1.00 94.62 92 SER A C 1
ATOM 713 O O . SER A 1 92 ? -6.222 7.869 5.828 1.00 94.62 92 SER A O 1
ATOM 715 N N . SER A 1 93 ? -6.616 8.369 3.678 1.00 94.00 93 SER A N 1
ATOM 716 C CA . SER A 1 93 ? -7.740 9.271 3.964 1.00 94.00 93 SER A CA 1
ATOM 717 C C . SER A 1 93 ? -8.972 8.538 4.503 1.00 94.00 93 SER A C 1
ATOM 719 O O . SER A 1 93 ? -9.688 9.083 5.341 1.00 94.00 93 SER A O 1
ATOM 721 N N . CYS A 1 94 ? -9.230 7.305 4.062 1.00 93.38 94 CYS A N 1
ATOM 722 C CA . CYS A 1 94 ? -10.291 6.466 4.622 1.00 93.38 94 CYS A CA 1
ATOM 723 C C . CYS A 1 94 ? -10.021 6.097 6.084 1.00 93.38 94 CYS A C 1
ATOM 725 O O . CYS A 1 94 ? -10.958 6.102 6.875 1.00 93.38 94 CYS A O 1
ATOM 727 N N . ILE A 1 95 ? -8.759 5.875 6.471 1.00 93.81 95 ILE A N 1
ATOM 728 C CA . ILE A 1 95 ? -8.384 5.680 7.881 1.00 93.81 95 ILE A CA 1
ATOM 729 C C . ILE A 1 95 ? -8.702 6.930 8.710 1.00 93.81 95 ILE A C 1
ATOM 731 O O . ILE A 1 95 ? -9.300 6.804 9.774 1.00 93.81 95 ILE A O 1
ATOM 735 N N . ASP A 1 96 ? -8.363 8.133 8.228 1.00 92.25 96 ASP A N 1
ATOM 736 C CA . ASP A 1 96 ? -8.700 9.373 8.953 1.00 92.25 96 ASP A CA 1
ATOM 737 C C . ASP A 1 96 ? -10.207 9.517 9.144 1.00 92.25 96 ASP A C 1
ATOM 739 O O . ASP A 1 96 ? -10.676 9.811 10.241 1.00 92.25 96 ASP A O 1
ATOM 743 N N . LYS A 1 97 ? -10.975 9.274 8.076 1.00 91.44 97 LYS A N 1
ATOM 744 C CA . LYS A 1 97 ? -12.437 9.324 8.137 1.00 91.44 97 LYS A CA 1
ATOM 745 C C . LYS A 1 97 ? -12.978 8.300 9.123 1.00 91.44 97 LYS A C 1
ATOM 747 O O . LYS A 1 97 ? -13.788 8.675 9.957 1.00 91.44 97 LYS A O 1
ATOM 752 N N . LEU A 1 98 ? -12.496 7.060 9.077 1.00 91.88 98 LEU A N 1
ATOM 753 C CA . LEU A 1 98 ? -12.896 6.000 10.000 1.00 91.88 98 LEU A CA 1
ATOM 754 C C . LEU A 1 98 ? -12.646 6.388 11.460 1.00 91.88 98 LEU A C 1
ATOM 756 O O . LEU A 1 98 ? -13.514 6.191 12.306 1.00 91.88 98 LEU A O 1
ATOM 760 N N . LEU A 1 99 ? -11.484 6.973 11.755 1.00 88.81 99 LEU A N 1
ATOM 761 C CA . LEU A 1 99 ? -11.139 7.410 13.108 1.00 88.81 99 LEU A CA 1
ATOM 762 C C . LEU A 1 99 ? -12.038 8.553 13.612 1.00 88.81 99 LEU A C 1
ATOM 764 O O . LEU A 1 99 ? -12.238 8.671 14.819 1.00 88.81 99 LEU A O 1
ATOM 768 N N . VAL A 1 100 ? -12.595 9.366 12.708 1.00 90.00 100 VAL A N 1
ATOM 769 C CA . VAL A 1 100 ? -13.497 10.482 13.041 1.00 90.00 100 VAL A CA 1
ATOM 770 C C . VAL A 1 100 ? -14.967 10.051 13.093 1.00 90.00 100 VAL A C 1
ATOM 772 O O . VAL A 1 100 ? -15.683 10.432 14.015 1.00 90.00 100 VAL A O 1
ATOM 775 N N . THR A 1 101 ? -15.439 9.289 12.104 1.00 90.06 101 THR A N 1
ATOM 776 C CA . THR A 1 101 ? -16.866 8.975 11.913 1.00 90.06 101 THR A CA 1
ATOM 777 C C . THR A 1 101 ? -17.265 7.598 12.432 1.00 90.06 101 THR A C 1
ATOM 779 O O . THR A 1 101 ? -18.446 7.365 12.677 1.00 90.06 101 THR A O 1
ATOM 782 N N . GLY A 1 102 ? -16.310 6.674 12.578 1.00 86.25 102 GLY A N 1
ATOM 783 C CA . GLY A 1 102 ? -16.564 5.273 12.918 1.00 86.25 102 GLY A CA 1
ATOM 784 C C . GLY A 1 102 ? -17.123 4.415 11.773 1.00 86.25 102 GLY A C 1
ATOM 785 O O . GLY A 1 102 ? -17.385 3.236 11.997 1.00 86.25 102 GLY A O 1
ATOM 786 N N . ASP A 1 103 ? -17.303 4.959 10.561 1.00 83.56 103 ASP A N 1
ATOM 787 C CA . ASP A 1 103 ? -17.821 4.209 9.405 1.00 83.56 103 ASP A CA 1
ATOM 788 C C . ASP A 1 103 ? -16.692 3.561 8.589 1.00 83.56 103 ASP A C 1
ATOM 790 O O . ASP A 1 103 ? -15.933 4.236 7.889 1.00 83.56 103 ASP A O 1
ATOM 794 N N . GLY A 1 104 ? -16.592 2.233 8.686 1.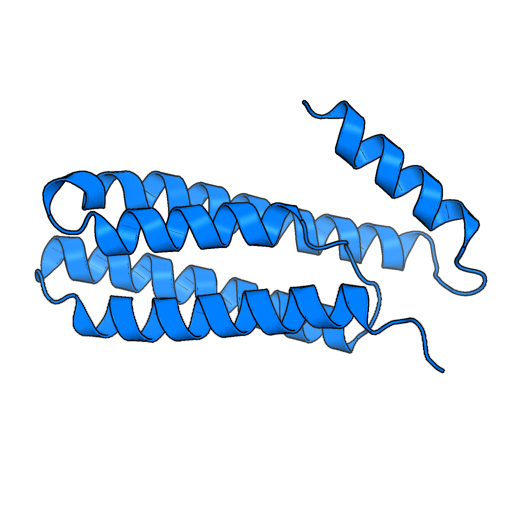00 83.56 104 GLY A N 1
ATOM 795 C CA . GLY A 1 104 ? -15.552 1.422 8.047 1.00 83.56 104 GLY A CA 1
ATOM 796 C C . GLY A 1 104 ? -15.824 1.017 6.600 1.00 83.56 104 GLY A C 1
ATOM 797 O O . GLY A 1 104 ? -14.903 0.531 5.946 1.00 83.56 104 GLY A O 1
ATOM 798 N N . LYS A 1 105 ? -17.033 1.230 6.057 1.00 88.56 105 LYS A N 1
ATOM 799 C CA . LYS A 1 105 ? -17.389 0.698 4.724 1.00 88.56 105 LYS A CA 1
ATOM 800 C C . LYS A 1 105 ? -16.470 1.206 3.618 1.00 88.56 105 LYS A C 1
ATOM 802 O O . LYS A 1 105 ? -16.021 0.427 2.781 1.00 88.56 105 LYS A O 1
ATOM 807 N N . ALA A 1 106 ? -16.162 2.501 3.645 1.00 89.75 106 ALA A N 1
ATOM 808 C CA . ALA A 1 106 ? -15.271 3.113 2.665 1.00 89.75 106 ALA A CA 1
ATOM 809 C C . ALA A 1 106 ? -13.842 2.551 2.758 1.00 89.75 106 ALA A C 1
ATOM 811 O O . ALA A 1 106 ? -13.193 2.352 1.733 1.00 89.75 106 ALA A O 1
ATOM 812 N N . LEU A 1 107 ? -13.363 2.256 3.974 1.00 93.00 107 LEU A N 1
ATOM 813 C CA . LEU A 1 107 ? -12.049 1.649 4.163 1.00 93.00 107 LEU A CA 1
ATOM 814 C C . LEU A 1 107 ? -12.029 0.209 3.639 1.00 93.00 107 LEU A C 1
ATOM 816 O O . LEU A 1 107 ? -11.097 -0.156 2.932 1.00 93.00 107 LEU A O 1
ATOM 820 N N . ASP A 1 108 ? -13.064 -0.585 3.913 1.00 93.12 108 ASP A N 1
ATOM 821 C CA . ASP A 1 108 ? -13.139 -1.977 3.454 1.00 93.12 108 ASP A CA 1
ATOM 822 C C . ASP A 1 108 ? -13.139 -2.090 1.919 1.00 93.12 108 ASP A C 1
ATOM 824 O O . ASP A 1 108 ? -12.501 -2.981 1.351 1.00 93.12 108 ASP A O 1
ATOM 828 N N . GLU A 1 109 ? -13.850 -1.196 1.227 1.00 93.44 109 GLU A N 1
ATOM 829 C CA . GLU A 1 109 ? -13.840 -1.133 -0.240 1.00 93.44 109 GLU A CA 1
ATOM 830 C C . GLU A 1 109 ? -12.459 -0.747 -0.782 1.00 93.44 109 GLU A C 1
ATOM 832 O O . GLU A 1 109 ? -11.949 -1.395 -1.705 1.00 93.44 109 GLU A O 1
ATOM 837 N N . ASP A 1 110 ? -11.821 0.252 -0.171 1.00 93.81 110 ASP A N 1
ATOM 838 C CA . ASP A 1 110 ? -10.487 0.692 -0.569 1.00 93.81 110 ASP A CA 1
ATOM 839 C C . ASP A 1 110 ? -9.413 -0.369 -0.306 1.00 93.81 110 ASP A C 1
ATOM 841 O O . ASP A 1 110 ? -8.503 -0.516 -1.125 1.00 93.81 110 ASP A O 1
ATOM 845 N N . LEU A 1 111 ? -9.520 -1.134 0.786 1.00 94.88 111 LEU A N 1
ATOM 846 C CA . LEU A 1 111 ? -8.592 -2.221 1.106 1.00 94.88 111 LEU A CA 1
ATOM 847 C C . LEU A 1 111 ? -8.701 -3.372 0.106 1.00 94.88 111 LEU A C 1
ATOM 849 O O . LEU A 1 111 ? -7.674 -3.870 -0.358 1.00 94.88 111 LEU A O 1
ATOM 853 N N . LYS A 1 112 ? -9.917 -3.737 -0.320 1.00 94.50 112 LYS A N 1
ATOM 854 C CA . LYS A 1 112 ? -10.114 -4.728 -1.397 1.00 94.50 112 LYS A CA 1
ATOM 855 C C . LYS A 1 112 ? -9.474 -4.271 -2.706 1.00 94.50 112 LYS A C 1
ATOM 857 O O . LYS A 1 112 ? -8.867 -5.072 -3.421 1.00 94.50 112 LYS A O 1
ATOM 862 N N . LEU A 1 113 ? -9.611 -2.986 -3.036 1.00 94.00 113 LEU A N 1
ATOM 863 C CA . LEU A 1 113 ? -9.012 -2.429 -4.244 1.00 94.00 113 LEU A CA 1
ATOM 864 C C . LEU A 1 113 ? -7.480 -2.387 -4.144 1.00 94.00 113 LEU A C 1
ATOM 866 O O . LEU A 1 113 ? -6.797 -2.762 -5.099 1.00 94.00 113 LEU A O 1
ATOM 870 N N . LEU A 1 114 ? -6.942 -2.001 -2.986 1.00 93.88 114 LEU A N 1
ATOM 871 C CA . LEU A 1 114 ? -5.506 -1.992 -2.705 1.00 93.88 114 LEU A CA 1
ATOM 872 C C . LEU A 1 114 ? -4.903 -3.399 -2.816 1.00 93.88 114 LEU A C 1
ATOM 874 O O . LEU A 1 114 ? -3.906 -3.590 -3.511 1.00 93.88 114 LEU A O 1
ATOM 878 N N . GLU A 1 115 ? -5.548 -4.401 -2.216 1.00 93.94 115 GLU A N 1
ATOM 879 C CA . GLU A 1 115 ? -5.131 -5.802 -2.313 1.00 93.94 115 GLU A CA 1
ATOM 880 C C . GLU A 1 115 ? -5.133 -6.291 -3.769 1.00 93.94 115 GLU A C 1
ATOM 882 O O . GLU A 1 115 ? -4.182 -6.936 -4.224 1.00 93.94 115 GLU A O 1
ATOM 887 N N . ARG A 1 116 ? -6.177 -5.944 -4.537 1.00 92.75 116 ARG A N 1
ATOM 888 C CA . ARG A 1 116 ? -6.265 -6.290 -5.961 1.00 92.75 116 ARG A CA 1
ATOM 889 C C . ARG A 1 116 ? -5.103 -5.701 -6.748 1.00 92.75 116 ARG A C 1
ATOM 891 O O . ARG A 1 116 ? -4.528 -6.415 -7.569 1.00 92.75 116 ARG A O 1
ATOM 898 N N . TYR A 1 117 ? -4.757 -4.437 -6.505 1.00 91.56 117 TYR A N 1
ATOM 899 C CA . TYR A 1 117 ? -3.592 -3.821 -7.126 1.00 91.56 117 TYR A CA 1
ATOM 900 C C . TYR A 1 117 ? -2.331 -4.641 -6.807 1.00 91.56 117 TYR A C 1
ATOM 902 O O . TYR A 1 117 ? -1.687 -5.165 -7.720 1.00 91.56 117 TYR A O 1
ATOM 910 N N . ILE A 1 118 ? -2.014 -4.837 -5.531 1.00 90.94 118 ILE A N 1
ATOM 911 C CA . ILE A 1 118 ? -0.798 -5.552 -5.117 1.00 90.94 118 ILE A CA 1
ATOM 912 C C . ILE A 1 118 ? -0.717 -6.938 -5.764 1.00 90.94 118 ILE A C 1
ATOM 914 O O . ILE A 1 118 ? 0.323 -7.314 -6.303 1.00 90.94 118 ILE A O 1
ATOM 918 N N . ARG A 1 119 ? -1.833 -7.675 -5.789 1.00 90.06 119 ARG A N 1
ATOM 919 C CA . ARG A 1 119 ? -1.907 -9.004 -6.404 1.00 90.06 119 ARG A CA 1
ATOM 920 C C . ARG A 1 119 ? -1.617 -8.973 -7.904 1.00 90.06 119 ARG A C 1
ATOM 922 O O . ARG A 1 119 ? -0.884 -9.828 -8.389 1.00 90.06 119 ARG A O 1
ATOM 929 N N . VAL A 1 120 ? -2.194 -8.021 -8.641 1.00 88.25 120 VAL A N 1
ATOM 930 C CA . VAL A 1 120 ? -1.948 -7.874 -10.087 1.00 88.25 120 VAL A CA 1
ATOM 931 C C . VAL A 1 120 ? -0.473 -7.586 -10.352 1.00 88.25 120 VAL A C 1
ATOM 933 O O . VAL A 1 120 ? 0.112 -8.182 -11.253 1.00 88.25 120 VAL A O 1
ATOM 936 N N . ARG A 1 121 ? 0.147 -6.724 -9.544 1.00 85.25 121 ARG A N 1
ATOM 937 C CA . ARG A 1 121 ? 1.558 -6.372 -9.714 1.00 85.25 121 ARG A CA 1
ATOM 938 C C . ARG A 1 121 ? 2.507 -7.508 -9.364 1.00 85.25 121 ARG A C 1
ATOM 940 O O . ARG A 1 121 ? 3.463 -7.717 -10.100 1.00 85.25 121 ARG A O 1
ATOM 947 N N . ALA A 1 122 ? 2.215 -8.245 -8.294 1.00 84.00 122 ALA A N 1
ATOM 948 C CA . ALA A 1 122 ? 2.993 -9.410 -7.891 1.00 84.00 122 ALA A CA 1
ATOM 949 C C . ALA A 1 122 ? 2.903 -10.554 -8.916 1.00 84.00 122 ALA A C 1
ATOM 951 O O . ALA A 1 122 ? 3.879 -11.264 -9.118 1.00 84.00 122 ALA A O 1
ATOM 952 N N . LYS A 1 123 ? 1.752 -10.722 -9.586 1.00 82.12 123 LYS A N 1
ATOM 953 C CA . LYS A 1 123 ? 1.603 -11.699 -10.678 1.00 82.12 123 LYS A CA 1
ATOM 954 C C . LYS A 1 123 ? 2.368 -11.309 -11.939 1.00 82.12 123 LYS A C 1
ATOM 956 O O . LYS A 1 123 ? 2.929 -12.182 -12.590 1.00 82.12 123 LYS A O 1
ATOM 961 N N . ALA A 1 124 ? 2.416 -10.017 -12.261 1.00 74.88 124 ALA A N 1
ATOM 962 C CA . ALA A 1 124 ? 3.198 -9.539 -13.397 1.00 74.88 124 ALA A CA 1
ATOM 963 C C . ALA A 1 124 ? 4.691 -9.898 -13.250 1.00 74.88 124 ALA A C 1
ATOM 965 O O . ALA A 1 124 ? 5.298 -10.300 -14.230 1.00 74.88 124 ALA A O 1
ATOM 966 N N . ASP A 1 125 ? 5.239 -9.876 -12.028 1.00 60.97 125 ASP A N 1
ATOM 967 C CA . ASP A 1 125 ? 6.623 -10.315 -11.763 1.00 60.97 125 ASP A CA 1
ATOM 968 C C . ASP A 1 125 ? 6.840 -11.826 -11.980 1.00 60.97 125 ASP A C 1
ATOM 970 O O . ASP A 1 125 ? 7.963 -12.261 -12.218 1.00 60.97 125 ASP A O 1
ATOM 974 N N . THR A 1 126 ? 5.788 -12.648 -11.884 1.00 58.69 126 THR A N 1
ATOM 975 C CA . THR A 1 126 ? 5.883 -14.107 -12.079 1.00 58.69 126 THR A CA 1
ATOM 976 C C . THR A 1 126 ? 5.627 -14.559 -13.515 1.00 58.69 126 THR A C 1
ATOM 978 O O . THR A 1 126 ? 6.013 -15.670 -13.864 1.00 58.69 126 THR A O 1
ATOM 981 N N . GLU A 1 127 ? 4.969 -13.729 -14.329 1.00 55.34 127 GLU A N 1
ATOM 982 C CA . GLU A 1 127 ? 4.550 -14.059 -15.701 1.00 55.34 127 GLU A CA 1
ATOM 983 C C . GLU A 1 127 ? 5.447 -13.410 -16.784 1.00 55.34 127 GLU A C 1
ATOM 985 O O . GLU A 1 127 ? 5.247 -13.675 -17.965 1.00 55.34 127 GLU A O 1
ATOM 990 N N . GLU A 1 128 ? 6.479 -12.627 -16.426 1.00 46.81 128 GLU A N 1
ATOM 991 C CA . GLU A 1 128 ? 7.500 -12.083 -17.359 1.00 46.81 128 GLU A CA 1
ATOM 992 C C . GLU A 1 128 ? 8.507 -13.160 -17.856 1.00 46.81 128 GLU A C 1
ATOM 994 O O . GLU A 1 128 ? 9.721 -12.955 -17.867 1.00 46.81 128 GLU A O 1
ATOM 999 N N . GLY A 1 129 ? 8.004 -14.335 -18.256 1.00 41.72 129 GLY A N 1
ATOM 1000 C CA . GLY A 1 129 ? 8.793 -15.478 -18.734 1.00 41.72 129 GLY A CA 1
ATOM 1001 C C . GLY A 1 129 ? 8.390 -16.064 -20.091 1.00 41.72 129 GLY A C 1
ATOM 1002 O O . GLY A 1 129 ? 9.080 -16.970 -20.541 1.00 41.72 129 GLY A O 1
ATOM 1003 N N . ASP A 1 130 ? 7.340 -15.561 -20.746 1.00 33.59 130 ASP A N 1
ATOM 1004 C CA . ASP A 1 130 ? 6.876 -16.064 -22.049 1.00 33.59 130 ASP A CA 1
ATOM 1005 C C . ASP A 1 130 ? 6.609 -14.905 -23.033 1.00 33.59 130 ASP A C 1
ATOM 1007 O O . ASP A 1 130 ? 5.462 -14.555 -23.309 1.00 33.59 130 ASP A O 1
ATOM 1011 N N . GLU A 1 131 ? 7.675 -14.306 -23.572 1.00 32.69 131 GLU A N 1
ATOM 1012 C CA . GLU A 1 131 ? 7.669 -13.665 -24.903 1.00 32.69 131 GLU A CA 1
ATOM 1013 C C . GLU A 1 131 ? 8.911 -14.082 -25.701 1.00 32.69 131 GLU A C 1
ATOM 1015 O O . GLU A 1 131 ? 10.040 -13.970 -25.163 1.00 32.69 131 GLU A O 1
#

Secondary structure (DSSP, 8-state):
-THHHHHHHHHHTTT-SS--HHHHHHHHHHHHHHHHHHHHHHHHHGGGTTT-HHHHHHHHHHHHHHTTPPP--SHHHHHHHHHHHHHHHHHHHHHHHHHHH---HHHHHHHHHHHHHHHHHHHHHHHTT--

pLDDT: mean 81.92, std 17.38, range [32.69, 95.44]

Radius of gyration: 16.26 Å; chains: 1; bounding box: 41×26×44 Å